Protein AF-A0A3M0WMS3-F1 (afdb_monomer_lite)

Sequence (86 aa):
MKVNNVPNTAYVKAPKVTPKDSPKPQQTKIEDKLQISSEAKHKLNDLNNKKINEIRANIAEGKYNSDEVIDKVAEKILADFDNDGD

pLDDT: mean 77.13, std 14.99, range [49.0, 95.12]

Structure (mmCIF, N/CA/C/O backbone):
data_AF-A0A3M0WMS3-F1
#
_entry.id   AF-A0A3M0WMS3-F1
#
loop_
_atom_site.group_PDB
_atom_site.id
_atom_site.type_symbol
_atom_site.label_atom_id
_atom_site.label_alt_id
_atom_site.label_comp_id
_atom_site.label_asym_id
_atom_site.label_entity_id
_atom_site.label_seq_id
_atom_site.pdbx_PDB_ins_code
_atom_site.Cartn_x
_atom_site.Cartn_y
_atom_site.Cartn_z
_atom_site.occupancy
_atom_site.B_iso_or_equiv
_atom_site.auth_seq_id
_atom_site.auth_comp_id
_atom_site.auth_asym_id
_atom_site.auth_atom_id
_atom_site.pdbx_PDB_model_num
ATOM 1 N N . MET A 1 1 ? 27.400 -55.470 -83.681 1.00 49.00 1 MET A N 1
ATOM 2 C CA . MET A 1 1 ? 27.086 -55.176 -82.264 1.00 49.00 1 MET A CA 1
ATOM 3 C C . MET A 1 1 ? 28.225 -55.691 -81.399 1.00 49.00 1 MET A C 1
ATOM 5 O O . MET A 1 1 ? 28.649 -56.816 -81.624 1.00 49.00 1 MET A O 1
ATOM 9 N N . LYS A 1 2 ? 28.752 -54.880 -80.475 1.00 50.12 2 LYS A N 1
ATOM 10 C CA . LYS A 1 2 ? 29.750 -55.309 -79.479 1.00 50.12 2 LYS A CA 1
ATOM 11 C C . LYS A 1 2 ? 29.050 -55.360 -78.120 1.00 50.12 2 LYS A C 1
ATOM 13 O O . LYS A 1 2 ? 28.472 -54.355 -77.719 1.00 50.12 2 LYS A O 1
ATOM 18 N N . VAL A 1 3 ? 29.051 -56.519 -77.466 1.00 59.62 3 VAL A N 1
ATOM 19 C CA . VAL A 1 3 ? 28.531 -56.690 -76.102 1.00 59.62 3 VAL A CA 1
ATOM 20 C C . VAL A 1 3 ? 29.713 -56.658 -75.139 1.00 59.62 3 VAL A C 1
ATOM 22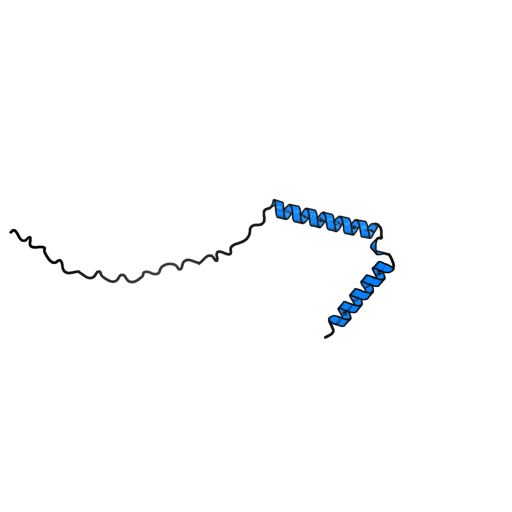 O O . VAL A 1 3 ? 30.656 -57.432 -75.287 1.00 59.62 3 VAL A O 1
ATOM 25 N N . ASN A 1 4 ? 29.698 -55.722 -74.192 1.00 66.31 4 ASN A N 1
ATOM 26 C CA . ASN A 1 4 ? 30.741 -55.622 -73.178 1.00 66.31 4 ASN A CA 1
ATOM 27 C C . ASN A 1 4 ? 30.369 -56.518 -71.991 1.00 66.31 4 ASN A C 1
ATOM 29 O O . ASN A 1 4 ? 29.306 -56.364 -71.393 1.00 66.31 4 ASN A O 1
ATOM 33 N N . ASN A 1 5 ? 31.258 -57.454 -71.664 1.00 62.31 5 ASN A N 1
ATOM 34 C CA . ASN A 1 5 ? 31.121 -58.389 -70.554 1.00 62.31 5 ASN A CA 1
ATOM 35 C C . ASN A 1 5 ? 31.455 -57.666 -69.237 1.00 62.31 5 ASN A C 1
ATOM 37 O O . ASN A 1 5 ? 32.617 -57.339 -68.995 1.00 62.31 5 ASN A O 1
ATOM 41 N N . VAL A 1 6 ? 30.457 -57.395 -68.392 1.00 67.50 6 VAL A N 1
ATOM 42 C CA . VAL A 1 6 ? 30.674 -56.789 -67.067 1.00 67.50 6 VAL A CA 1
ATOM 43 C C . VAL A 1 6 ? 30.883 -57.908 -66.036 1.00 67.50 6 VAL A C 1
ATOM 45 O O . VAL A 1 6 ? 30.033 -58.796 -65.945 1.00 67.50 6 VAL A O 1
ATOM 48 N N . PRO A 1 7 ? 31.984 -57.921 -65.261 1.00 62.91 7 PRO A N 1
ATOM 49 C CA . PRO A 1 7 ? 32.187 -58.927 -64.225 1.00 62.91 7 PRO A CA 1
ATOM 50 C C . PRO A 1 7 ? 31.254 -58.680 -63.031 1.00 62.91 7 PRO A C 1
ATOM 52 O O . PRO A 1 7 ? 31.219 -57.591 -62.462 1.00 62.91 7 PRO A O 1
ATOM 55 N N . ASN A 1 8 ? 30.507 -59.715 -62.640 1.00 61.59 8 ASN A N 1
ATOM 56 C CA . ASN A 1 8 ? 29.663 -59.719 -61.448 1.00 61.59 8 ASN A CA 1
ATOM 57 C C . ASN A 1 8 ? 30.544 -59.880 -60.198 1.00 61.59 8 ASN A C 1
ATOM 59 O O . ASN A 1 8 ? 31.017 -60.979 -59.903 1.00 61.59 8 ASN A O 1
ATOM 63 N N . THR A 1 9 ? 30.794 -58.794 -59.471 1.00 65.06 9 THR A N 1
ATOM 64 C CA . THR A 1 9 ? 31.486 -58.857 -58.180 1.00 65.06 9 THR A CA 1
ATOM 65 C C . THR A 1 9 ? 30.486 -59.237 -57.093 1.00 65.06 9 THR A C 1
ATOM 67 O O . THR A 1 9 ? 29.646 -58.430 -56.696 1.00 65.06 9 THR A O 1
ATOM 70 N N . ALA A 1 10 ? 30.576 -60.478 -56.615 1.00 61.31 10 ALA A N 1
ATOM 71 C CA . ALA A 1 10 ? 29.800 -60.971 -55.487 1.00 61.31 10 ALA A CA 1
ATOM 72 C C . ALA A 1 10 ? 30.013 -60.084 -54.244 1.00 61.31 10 ALA A C 1
ATOM 74 O O . ALA A 1 10 ? 31.145 -59.816 -53.842 1.00 61.31 10 ALA A O 1
ATOM 75 N N . TYR A 1 11 ? 28.916 -59.636 -53.629 1.00 59.84 11 TYR A N 1
ATOM 76 C CA . TYR A 1 11 ? 28.937 -58.864 -52.387 1.00 59.84 11 TYR A CA 1
ATOM 77 C C . TYR A 1 11 ? 29.552 -59.689 -51.246 1.00 59.84 11 TYR A C 1
ATOM 79 O O . TYR A 1 11 ? 28.939 -60.634 -50.748 1.00 59.84 11 TYR A O 1
ATOM 87 N N . VAL A 1 12 ? 30.743 -59.302 -50.787 1.00 63.09 12 VAL A N 1
ATOM 88 C CA . VAL A 1 12 ? 31.332 -59.820 -49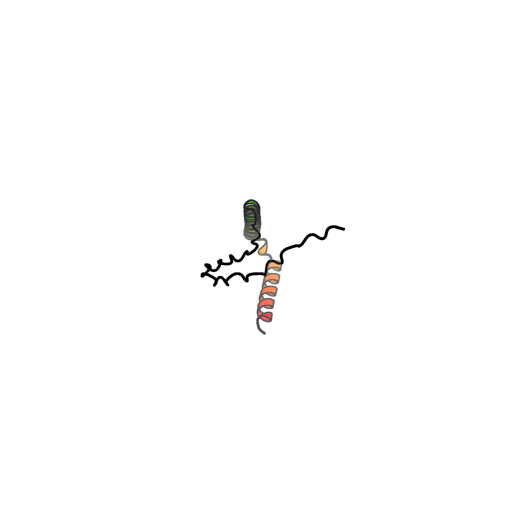.546 1.00 63.09 12 VAL A CA 1
ATOM 89 C C . VAL A 1 12 ? 30.729 -59.041 -48.375 1.00 63.09 12 VAL A C 1
ATOM 91 O O . VAL A 1 12 ? 30.874 -57.824 -48.278 1.00 63.09 12 VAL A O 1
ATOM 94 N N . LYS A 1 13 ? 30.010 -59.735 -47.487 1.00 61.31 13 LYS A N 1
ATOM 95 C CA . LYS A 1 13 ? 29.409 -59.152 -46.276 1.00 61.31 13 LYS A CA 1
ATOM 96 C C . LYS A 1 13 ? 30.521 -58.686 -45.325 1.00 61.31 13 LYS A C 1
ATOM 98 O O . LYS A 1 13 ? 31.362 -59.491 -44.935 1.00 61.31 13 LYS A O 1
ATOM 103 N N . ALA A 1 14 ? 30.508 -57.413 -44.933 1.00 64.19 14 ALA A N 1
ATOM 104 C CA . ALA A 1 14 ? 31.449 -56.872 -43.951 1.00 64.19 14 ALA A CA 1
ATOM 105 C C . ALA A 1 14 ? 31.265 -57.531 -42.562 1.00 64.19 14 ALA A C 1
ATOM 107 O O . ALA A 1 14 ? 30.127 -57.839 -42.181 1.00 64.19 14 ALA A O 1
ATOM 108 N N . PRO A 1 15 ? 32.346 -57.746 -41.787 1.00 58.75 15 PRO A N 1
ATOM 109 C CA . PRO A 1 15 ? 32.255 -58.312 -40.445 1.00 58.75 15 PRO A CA 1
ATOM 110 C C . PRO A 1 15 ? 31.554 -57.339 -39.485 1.00 58.75 15 PRO A C 1
ATOM 112 O O . PRO A 1 15 ? 31.818 -56.137 -39.485 1.00 58.75 15 PRO A O 1
ATOM 115 N N . LYS A 1 16 ? 30.646 -57.867 -38.654 1.00 59.94 16 LYS A N 1
ATOM 116 C CA . LYS A 1 16 ? 29.950 -57.107 -37.605 1.00 59.94 16 LYS A CA 1
ATOM 117 C C . LYS A 1 16 ? 30.967 -56.597 -36.580 1.00 59.94 16 LYS A C 1
ATOM 119 O O . LYS A 1 16 ? 31.548 -57.391 -35.848 1.00 59.94 16 LYS A O 1
ATOM 124 N N . VAL A 1 17 ? 31.134 -55.281 -36.498 1.00 61.94 17 VAL A N 1
ATOM 125 C CA . VAL A 1 17 ? 31.806 -54.629 -35.369 1.00 61.94 17 VAL A CA 1
ATOM 126 C C . VAL A 1 17 ? 30.898 -54.697 -34.139 1.00 61.94 17 VAL A C 1
ATOM 128 O O . VAL A 1 17 ? 29.750 -54.257 -34.171 1.00 61.94 17 VAL A O 1
ATOM 131 N N . THR A 1 18 ? 31.390 -55.292 -33.056 1.00 62.00 18 THR A N 1
ATOM 132 C CA . THR A 1 18 ? 30.751 -55.237 -31.735 1.00 62.00 18 THR A CA 1
ATOM 133 C C . THR A 1 18 ? 30.917 -53.829 -31.150 1.00 62.00 18 THR A C 1
ATOM 135 O O . THR A 1 18 ? 32.032 -53.301 -31.215 1.00 62.00 18 THR A O 1
ATOM 138 N N . PRO A 1 19 ? 29.874 -53.200 -30.575 1.00 51.75 19 PRO A N 1
ATOM 139 C CA . PRO A 1 19 ? 29.997 -51.859 -30.013 1.00 51.75 19 PRO A CA 1
ATOM 140 C C . PRO A 1 19 ? 30.944 -51.864 -28.812 1.00 51.75 19 PRO A C 1
ATOM 142 O O . PRO A 1 19 ? 30.709 -52.554 -27.824 1.00 51.75 19 PRO A O 1
ATOM 145 N N . LYS A 1 20 ? 32.022 -51.090 -28.919 1.00 53.19 20 LYS A N 1
ATOM 146 C CA . LYS A 1 20 ? 32.907 -50.729 -27.812 1.00 53.19 20 LYS A CA 1
ATOM 147 C C . LYS A 1 20 ? 32.154 -49.726 -26.933 1.00 53.19 20 LYS A C 1
ATOM 149 O O . LYS A 1 20 ? 31.579 -48.779 -27.476 1.00 53.19 20 LYS A O 1
ATOM 154 N N . ASP A 1 21 ? 32.144 -49.956 -25.621 1.00 56.16 21 ASP A N 1
ATOM 155 C CA . ASP A 1 21 ? 31.501 -49.111 -24.610 1.00 56.16 21 ASP A CA 1
ATOM 156 C C . ASP A 1 21 ? 31.730 -47.623 -24.890 1.00 56.16 21 ASP A C 1
ATOM 158 O O . ASP A 1 21 ? 32.832 -47.092 -24.744 1.00 56.16 21 ASP A O 1
ATOM 162 N N . SER A 1 22 ? 30.673 -46.953 -25.341 1.00 59.31 22 SER A N 1
ATOM 163 C CA . SER A 1 22 ? 30.665 -45.503 -25.477 1.00 59.31 22 SER A CA 1
ATOM 164 C C . SER A 1 22 ? 30.332 -44.911 -24.108 1.00 59.31 22 SER A C 1
ATOM 166 O O . SER A 1 22 ? 29.343 -45.340 -23.506 1.00 59.31 22 SER A O 1
ATOM 168 N N . PRO A 1 23 ? 31.098 -43.933 -23.590 1.00 56.53 23 PRO A N 1
ATOM 169 C CA . PRO A 1 23 ? 30.683 -43.218 -22.396 1.00 56.53 23 PRO A CA 1
ATOM 170 C C . PRO A 1 23 ? 29.343 -42.546 -22.698 1.00 56.53 23 PRO A C 1
ATOM 172 O O . PRO A 1 23 ? 29.206 -41.782 -23.653 1.00 56.53 23 PRO A O 1
ATOM 175 N N . LYS A 1 24 ? 28.334 -42.902 -21.902 1.00 61.25 24 LYS A N 1
ATOM 176 C CA . LYS A 1 24 ? 26.975 -42.366 -21.965 1.00 61.25 24 LYS A CA 1
ATOM 177 C C . LYS A 1 24 ? 27.074 -40.832 -21.981 1.00 61.25 24 LYS A C 1
ATOM 179 O O . LYS A 1 24 ? 27.594 -40.285 -21.006 1.00 61.25 24 LYS A O 1
ATOM 184 N N . PRO A 1 25 ? 26.623 -40.119 -23.031 1.00 57.12 25 PRO A N 1
ATOM 185 C CA . PRO A 1 25 ? 26.575 -38.669 -22.965 1.00 57.12 25 PRO A CA 1
ATOM 186 C C . PRO A 1 25 ? 25.634 -38.314 -21.815 1.00 57.12 25 PRO A C 1
ATOM 188 O O . PRO A 1 25 ? 24.466 -38.711 -21.811 1.00 57.12 25 PRO A O 1
ATOM 191 N N . GLN A 1 26 ? 26.161 -37.632 -20.798 1.00 62.03 26 GLN A N 1
ATOM 192 C CA . GLN A 1 26 ? 25.330 -36.989 -19.792 1.00 62.03 26 GLN A CA 1
ATOM 193 C C . GLN A 1 26 ? 24.472 -35.986 -20.553 1.00 62.03 26 GLN A C 1
ATOM 195 O O . GLN A 1 26 ? 24.964 -34.962 -21.018 1.00 62.03 26 GLN A O 1
ATOM 200 N N . GLN A 1 27 ? 23.203 -36.334 -20.755 1.00 60.06 27 GLN A N 1
ATOM 201 C CA . GLN A 1 27 ? 22.205 -35.413 -21.263 1.00 60.06 27 GLN A CA 1
ATOM 202 C C . GLN A 1 27 ? 22.126 -34.267 -20.258 1.00 60.06 27 GLN A C 1
ATOM 204 O O . GLN A 1 27 ? 21.529 -34.401 -19.188 1.00 60.06 27 GLN A O 1
ATOM 209 N N . THR A 1 28 ? 22.776 -33.151 -20.570 1.00 62.56 28 THR A N 1
ATOM 210 C CA . THR A 1 28 ? 22.486 -31.887 -19.915 1.00 62.56 28 THR A CA 1
ATOM 211 C C . THR A 1 28 ? 21.016 -31.614 -20.191 1.00 62.56 28 THR A C 1
ATOM 213 O O . THR A 1 28 ? 20.610 -31.449 -21.339 1.00 62.56 28 THR A O 1
ATOM 216 N N . LYS A 1 29 ? 20.181 -31.641 -19.146 1.00 61.53 29 LYS A N 1
ATOM 217 C CA . LYS A 1 29 ? 18.838 -31.069 -19.225 1.00 61.53 29 LYS A CA 1
ATOM 218 C C . LYS A 1 29 ? 19.019 -29.632 -19.710 1.00 61.53 29 LYS A C 1
ATOM 220 O O . LYS A 1 29 ? 19.506 -28.789 -18.960 1.00 61.53 29 LYS A O 1
ATOM 225 N N . ILE A 1 30 ? 18.684 -29.375 -20.970 1.00 64.69 30 ILE A N 1
ATOM 226 C CA . ILE A 1 30 ? 18.544 -28.020 -21.486 1.00 64.69 30 ILE A CA 1
ATOM 227 C C . ILE A 1 30 ? 17.231 -27.523 -20.887 1.00 64.69 30 ILE A C 1
ATOM 229 O O . ILE A 1 30 ? 16.155 -27.698 -21.446 1.00 64.69 30 ILE A O 1
ATOM 233 N N . GLU A 1 31 ? 17.306 -27.038 -19.653 1.00 64.50 31 GLU A N 1
ATOM 234 C CA . GLU A 1 31 ? 16.261 -26.188 -19.107 1.00 64.50 31 GLU A CA 1
ATOM 235 C C . GLU A 1 31 ? 16.409 -24.850 -19.824 1.00 64.50 31 GLU A C 1
ATOM 237 O O . GLU A 1 31 ? 17.404 -24.150 -19.621 1.00 64.50 31 GLU A O 1
ATOM 242 N N . ASP A 1 32 ? 15.449 -24.512 -20.683 1.00 68.25 32 ASP A N 1
ATOM 243 C CA . ASP A 1 32 ? 15.348 -23.179 -21.270 1.00 68.25 32 ASP A CA 1
ATOM 244 C C . ASP A 1 32 ? 15.099 -22.174 -20.139 1.00 68.25 32 ASP A C 1
ATOM 246 O O . ASP A 1 32 ? 13.973 -21.931 -19.703 1.00 68.25 32 ASP A O 1
ATOM 250 N N . LYS A 1 33 ? 16.183 -21.622 -19.588 1.00 74.56 33 LYS A N 1
ATOM 251 C CA . LYS A 1 33 ? 16.118 -20.618 -18.525 1.00 74.56 33 LYS A CA 1
ATOM 252 C C . LYS A 1 33 ? 15.943 -19.251 -19.162 1.00 74.56 33 LYS A C 1
ATOM 254 O O . LYS A 1 33 ? 16.861 -18.733 -19.795 1.00 74.56 33 LYS A O 1
ATOM 259 N N . LEU A 1 34 ? 14.785 -18.635 -18.934 1.00 76.56 34 LEU A N 1
ATOM 260 C CA . LEU A 1 34 ? 14.589 -17.214 -19.205 1.00 76.56 34 LEU A CA 1
ATOM 261 C C . LEU A 1 34 ? 15.565 -16.406 -18.337 1.00 76.56 34 LEU A C 1
ATOM 263 O O . LEU A 1 34 ? 15.455 -16.377 -17.109 1.00 76.56 34 LEU A O 1
ATOM 267 N N . GLN A 1 35 ? 16.546 -15.760 -18.968 1.00 76.44 35 GLN A N 1
ATOM 268 C CA . GLN A 1 35 ? 17.479 -14.875 -18.278 1.00 76.44 35 GLN A CA 1
ATOM 269 C C . GLN A 1 35 ? 16.888 -13.467 -18.185 1.00 76.44 35 GLN A C 1
ATOM 271 O O . GLN A 1 35 ? 16.765 -12.755 -19.177 1.00 76.44 35 GLN A O 1
ATOM 276 N N . ILE A 1 36 ? 16.528 -13.056 -16.969 1.00 81.19 36 ILE A N 1
ATOM 277 C CA . ILE A 1 36 ? 16.128 -11.675 -16.680 1.00 81.19 36 ILE A CA 1
ATOM 278 C C . ILE A 1 36 ? 17.391 -10.811 -16.655 1.00 81.19 36 ILE A C 1
ATOM 280 O O . ILE A 1 36 ? 18.334 -11.131 -15.920 1.00 81.19 36 ILE A O 1
ATOM 284 N N . SER A 1 37 ? 17.397 -9.713 -17.419 1.00 86.25 37 SER A N 1
ATOM 285 C CA . SER A 1 37 ? 18.526 -8.778 -17.450 1.00 86.25 37 SER A CA 1
ATOM 286 C C . SER A 1 37 ? 18.820 -8.201 -16.060 1.00 86.25 37 SER A C 1
ATOM 288 O O . SER A 1 37 ? 17.927 -8.030 -15.223 1.00 86.25 37 SER A O 1
ATOM 290 N N . SER A 1 38 ? 20.090 -7.891 -15.798 1.00 83.75 38 SER A N 1
ATOM 291 C CA . SER A 1 38 ? 20.525 -7.243 -14.553 1.00 83.75 38 SER A CA 1
ATOM 292 C C . SER A 1 38 ? 19.782 -5.926 -14.310 1.00 83.75 38 SER A C 1
ATOM 294 O O . SER A 1 38 ? 19.331 -5.669 -13.195 1.00 83.75 38 SER A O 1
ATOM 296 N N . GLU A 1 39 ? 19.570 -5.140 -15.365 1.00 82.25 39 GLU A N 1
ATOM 297 C CA . GLU A 1 39 ? 18.804 -3.893 -15.320 1.00 82.25 39 GLU A CA 1
ATOM 298 C C . GLU A 1 39 ? 17.344 -4.105 -14.904 1.00 82.25 39 GLU A C 1
ATOM 300 O O . GLU A 1 39 ? 16.812 -3.338 -14.103 1.00 82.25 39 GLU A O 1
ATOM 305 N N . ALA A 1 40 ? 16.685 -5.151 -15.414 1.00 80.94 40 ALA A N 1
ATOM 306 C CA . ALA A 1 40 ? 15.299 -5.446 -15.059 1.00 80.94 40 ALA A CA 1
ATOM 307 C C . ALA A 1 40 ? 15.168 -5.853 -13.583 1.00 80.94 40 ALA A C 1
ATOM 309 O O . ALA A 1 40 ? 14.242 -5.409 -12.903 1.00 80.94 40 ALA A O 1
ATOM 310 N N . LYS A 1 41 ? 16.127 -6.629 -13.060 1.00 83.44 41 LYS A N 1
ATOM 311 C CA . LYS A 1 41 ? 16.184 -6.963 -11.626 1.00 83.44 41 LYS A CA 1
ATOM 312 C C . LYS A 1 41 ? 16.383 -5.717 -10.763 1.00 83.44 41 LYS A C 1
ATOM 314 O O . LYS A 1 41 ? 15.722 -5.577 -9.739 1.00 83.44 41 LYS A O 1
ATOM 319 N N . HIS A 1 42 ? 17.254 -4.803 -11.190 1.00 83.81 42 HIS A N 1
ATOM 320 C CA . HIS A 1 42 ? 17.491 -3.553 -10.471 1.00 83.81 42 HIS A CA 1
ATOM 321 C C . HIS A 1 42 ? 16.235 -2.676 -10.432 1.00 83.81 42 HIS A C 1
ATOM 323 O O . HIS A 1 42 ? 15.811 -2.258 -9.359 1.00 83.81 42 HIS A O 1
ATOM 329 N N . LYS A 1 43 ? 15.569 -2.484 -11.578 1.00 87.38 43 LYS A N 1
ATOM 330 C CA . LYS A 1 43 ? 14.317 -1.713 -11.652 1.00 87.38 43 LYS A CA 1
ATOM 331 C C . LYS A 1 43 ? 13.217 -2.299 -10.768 1.00 87.38 43 LYS A C 1
ATOM 333 O O . LYS A 1 43 ? 12.472 -1.547 -10.149 1.00 87.38 43 LYS A O 1
ATOM 338 N N . LEU A 1 44 ? 13.116 -3.627 -10.683 1.00 84.44 44 LEU A N 1
ATOM 339 C CA . LEU A 1 44 ? 12.168 -4.279 -9.778 1.00 84.44 44 LEU A CA 1
ATOM 340 C C . LEU A 1 44 ? 12.467 -3.940 -8.310 1.00 84.44 44 LEU A C 1
ATOM 342 O O . LEU A 1 44 ? 11.549 -3.616 -7.558 1.00 84.44 44 LEU A O 1
ATOM 346 N N . ASN A 1 45 ? 13.741 -3.965 -7.915 1.00 85.69 45 ASN A N 1
ATOM 347 C CA . ASN A 1 45 ? 14.150 -3.589 -6.563 1.00 85.69 45 ASN A CA 1
ATOM 348 C C . ASN A 1 45 ? 13.847 -2.115 -6.266 1.00 85.69 45 ASN A C 1
ATOM 350 O O . ASN A 1 45 ? 13.319 -1.811 -5.198 1.00 85.69 45 ASN A O 1
ATOM 354 N N . ASP A 1 46 ? 14.099 -1.214 -7.216 1.00 87.06 46 ASP A N 1
ATOM 355 C CA . ASP A 1 46 ? 13.793 0.212 -7.061 1.00 87.06 46 ASP A CA 1
ATOM 356 C C . ASP A 1 46 ? 12.289 0.458 -6.891 1.00 87.06 46 ASP A C 1
ATOM 358 O O . ASP A 1 46 ? 11.872 1.228 -6.024 1.00 87.06 46 ASP A O 1
ATOM 362 N N . LEU A 1 47 ? 11.457 -0.234 -7.676 1.00 85.88 47 LEU A N 1
ATOM 363 C CA . LEU A 1 47 ? 9.999 -0.157 -7.563 1.00 85.88 47 LEU A CA 1
ATOM 364 C C . LEU A 1 47 ? 9.503 -0.684 -6.213 1.00 85.88 47 LEU A C 1
ATOM 366 O O . LEU A 1 47 ? 8.630 -0.068 -5.598 1.00 85.88 47 LEU A O 1
ATOM 370 N N . ASN A 1 48 ? 10.071 -1.792 -5.736 1.00 86.56 48 ASN A N 1
ATOM 371 C CA . ASN A 1 48 ? 9.741 -2.344 -4.425 1.00 86.56 48 ASN A CA 1
ATOM 372 C C . ASN A 1 48 ? 10.139 -1.377 -3.305 1.00 86.56 48 ASN A C 1
ATOM 374 O O . ASN A 1 48 ? 9.329 -1.091 -2.425 1.00 86.56 48 ASN A O 1
ATOM 378 N N . ASN A 1 49 ? 11.339 -0.801 -3.380 1.00 89.81 49 ASN A N 1
ATOM 379 C CA . ASN A 1 49 ? 11.811 0.194 -2.420 1.00 89.81 49 ASN A CA 1
ATOM 380 C C . ASN A 1 49 ? 10.927 1.445 -2.419 1.00 89.81 49 ASN A C 1
ATOM 382 O O . ASN A 1 49 ? 10.590 1.957 -1.351 1.00 89.81 49 ASN A O 1
ATOM 386 N N . LYS A 1 50 ? 10.492 1.910 -3.597 1.00 91.56 50 LYS A N 1
ATOM 387 C CA . LYS A 1 50 ? 9.578 3.050 -3.716 1.00 91.56 50 LYS A CA 1
ATOM 388 C C . LYS A 1 50 ? 8.244 2.772 -3.020 1.00 91.56 50 LYS A C 1
ATOM 390 O O . LYS A 1 50 ? 7.835 3.562 -2.175 1.00 91.56 50 LYS A O 1
ATOM 395 N N . LYS A 1 51 ? 7.614 1.627 -3.306 1.00 91.00 51 LYS A N 1
ATOM 396 C CA . LYS A 1 51 ? 6.350 1.229 -2.661 1.00 91.00 51 LYS A CA 1
ATOM 397 C C . LYS A 1 51 ? 6.489 1.099 -1.146 1.00 91.00 51 LYS A C 1
ATOM 399 O O . LYS A 1 51 ? 5.631 1.570 -0.408 1.00 91.00 51 LYS A O 1
ATOM 404 N N . ILE A 1 52 ? 7.575 0.491 -0.671 1.00 92.88 52 ILE A N 1
ATOM 405 C CA . ILE A 1 52 ? 7.835 0.353 0.767 1.00 92.88 52 ILE A CA 1
ATOM 406 C C . ILE A 1 52 ? 7.979 1.731 1.422 1.00 92.88 52 ILE A C 1
ATOM 408 O O . ILE A 1 52 ? 7.430 1.957 2.498 1.00 92.88 52 ILE A O 1
ATOM 412 N N . ASN A 1 53 ? 8.683 2.661 0.778 1.00 93.06 53 ASN A N 1
ATOM 413 C CA . ASN A 1 53 ? 8.844 4.016 1.299 1.00 93.06 53 ASN A CA 1
ATOM 414 C C . ASN A 1 53 ? 7.516 4.785 1.331 1.00 93.06 53 ASN A C 1
ATOM 416 O O . ASN A 1 53 ? 7.246 5.466 2.316 1.00 93.06 53 ASN A O 1
ATOM 420 N N . GLU A 1 54 ? 6.664 4.631 0.315 1.00 93.44 54 GLU A N 1
ATOM 421 C CA . GLU A 1 54 ? 5.312 5.209 0.302 1.00 93.44 54 GLU A CA 1
ATOM 422 C C . GLU A 1 54 ? 4.450 4.662 1.449 1.00 93.44 54 GLU A C 1
ATOM 424 O O . GLU A 1 54 ? 3.813 5.431 2.165 1.00 93.44 54 GLU A O 1
ATOM 429 N N . ILE A 1 55 ? 4.476 3.346 1.682 1.00 90.81 55 ILE A N 1
ATOM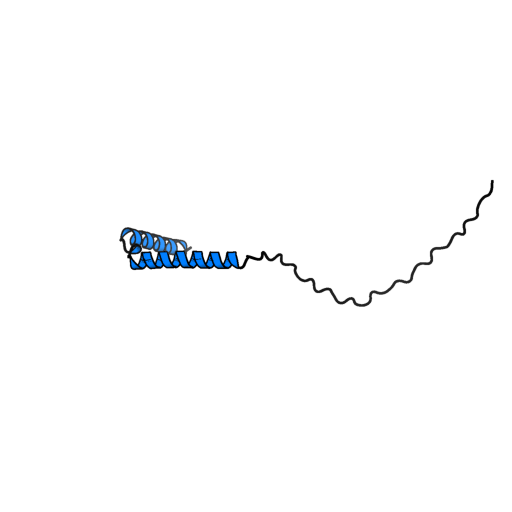 430 C CA . ILE A 1 55 ? 3.753 2.725 2.802 1.00 90.81 55 ILE A CA 1
ATOM 431 C C . ILE A 1 55 ? 4.272 3.262 4.139 1.00 90.81 55 ILE A C 1
ATOM 433 O O . ILE A 1 55 ? 3.477 3.651 4.992 1.00 90.81 55 ILE A O 1
ATOM 437 N N . ARG A 1 56 ? 5.597 3.338 4.319 1.00 92.00 56 ARG A N 1
ATOM 438 C CA . ARG A 1 56 ? 6.208 3.898 5.536 1.00 92.00 56 ARG A CA 1
ATOM 439 C C . ARG A 1 56 ? 5.777 5.343 5.778 1.00 92.00 56 ARG A C 1
ATOM 441 O O . ARG A 1 56 ? 5.461 5.683 6.914 1.00 92.00 56 ARG A O 1
ATOM 448 N N . ALA A 1 57 ? 5.737 6.166 4.731 1.00 94.50 57 ALA A N 1
ATOM 449 C CA . ALA A 1 57 ? 5.265 7.543 4.826 1.00 94.50 57 ALA A CA 1
ATOM 450 C C . ALA A 1 57 ? 3.787 7.598 5.238 1.00 94.50 57 ALA A C 1
ATOM 452 O O . ALA A 1 57 ? 3.441 8.292 6.187 1.00 94.50 57 ALA A O 1
ATOM 453 N N . ASN A 1 58 ? 2.930 6.792 4.607 1.00 92.69 58 ASN A N 1
ATOM 454 C CA . ASN A 1 58 ? 1.507 6.732 4.944 1.00 92.69 58 ASN A CA 1
ATOM 455 C C . ASN A 1 58 ? 1.255 6.268 6.394 1.00 92.69 58 ASN A C 1
ATOM 457 O O . ASN A 1 58 ? 0.338 6.773 7.038 1.00 92.69 58 ASN A O 1
ATOM 461 N N . ILE A 1 59 ? 2.071 5.342 6.918 1.00 91.12 59 ILE A N 1
ATOM 462 C CA . ILE A 1 59 ? 2.032 4.931 8.332 1.00 91.12 59 ILE A CA 1
ATOM 463 C C . ILE A 1 59 ? 2.433 6.099 9.238 1.00 91.12 59 ILE A C 1
ATOM 465 O O . ILE A 1 59 ? 1.729 6.386 10.203 1.00 91.12 59 ILE A O 1
ATOM 469 N N . ALA A 1 60 ? 3.539 6.784 8.929 1.00 91.38 60 ALA A N 1
ATOM 470 C CA . ALA A 1 60 ? 4.024 7.912 9.726 1.00 91.38 60 ALA A CA 1
ATOM 471 C C . ALA A 1 60 ? 3.033 9.089 9.749 1.00 91.38 60 ALA A C 1
ATOM 473 O O . ALA A 1 60 ? 2.877 9.747 10.772 1.00 91.38 60 ALA A O 1
ATOM 474 N N . GLU A 1 61 ? 2.331 9.320 8.640 1.00 93.56 61 GLU A N 1
ATOM 475 C CA . GLU A 1 61 ? 1.257 10.312 8.518 1.00 93.56 61 GLU A CA 1
ATOM 476 C C . GLU A 1 61 ? -0.054 9.871 9.193 1.00 93.56 61 GLU A C 1
ATOM 478 O O . GLU A 1 61 ? -1.011 10.642 9.235 1.00 93.56 61 GLU A O 1
ATOM 483 N N . GLY A 1 62 ? -0.132 8.638 9.706 1.00 91.31 62 GLY A N 1
ATOM 484 C CA . GLY A 1 62 ? -1.328 8.112 10.361 1.00 91.31 62 GLY A CA 1
ATOM 485 C C . GLY A 1 62 ? -2.507 7.884 9.414 1.00 91.31 62 GLY A C 1
ATOM 486 O O . GLY A 1 62 ? -3.642 7.792 9.874 1.00 91.31 62 GLY A O 1
ATOM 487 N N . LYS A 1 63 ? -2.273 7.762 8.098 1.00 88.81 63 LYS A N 1
ATOM 488 C CA . LYS A 1 63 ? -3.346 7.587 7.095 1.00 88.81 63 LYS A CA 1
ATOM 489 C C . LYS A 1 63 ? -4.191 6.328 7.297 1.00 88.81 63 LYS A C 1
ATOM 491 O O . LYS A 1 63 ? -5.293 6.253 6.768 1.00 88.81 63 LYS A O 1
ATOM 496 N N . TYR A 1 64 ? -3.675 5.345 8.030 1.00 89.19 64 TYR A N 1
ATOM 497 C CA . TYR A 1 64 ? -4.373 4.097 8.341 1.00 89.19 64 TYR A CA 1
ATOM 498 C C . TYR A 1 64 ? -5.090 4.122 9.698 1.00 89.19 64 TYR A C 1
ATOM 500 O O . TYR A 1 64 ? -5.700 3.127 10.070 1.00 89.19 64 TYR A O 1
ATOM 508 N N . ASN A 1 65 ? -5.024 5.237 10.432 1.00 92.69 65 ASN A N 1
ATOM 509 C CA . ASN A 1 65 ? -5.587 5.352 11.778 1.00 92.69 65 ASN A CA 1
ATOM 510 C C . ASN A 1 65 ? -7.044 5.837 11.785 1.00 92.69 65 ASN A C 1
ATOM 512 O O . ASN A 1 65 ? -7.570 6.121 12.855 1.00 92.69 65 ASN A O 1
ATOM 516 N N . SER A 1 66 ? -7.683 6.012 10.624 1.00 93.12 66 SER A N 1
ATOM 517 C CA . SER A 1 66 ? -9.097 6.377 10.592 1.00 93.12 66 SER A CA 1
ATOM 518 C C . SER A 1 66 ? -9.969 5.182 10.964 1.00 93.12 66 SER A C 1
ATOM 520 O O . SER A 1 66 ? -9.715 4.061 10.516 1.00 93.12 66 SER A O 1
ATOM 522 N N . ASP A 1 67 ? -11.030 5.446 11.725 1.00 92.75 67 ASP A N 1
ATOM 523 C CA . ASP A 1 67 ? -11.964 4.415 12.194 1.00 92.75 67 ASP A CA 1
ATOM 524 C C . ASP A 1 67 ? -12.516 3.577 11.028 1.00 92.75 67 ASP A C 1
ATOM 526 O O . ASP A 1 67 ? -12.494 2.355 11.077 1.00 92.75 67 ASP A O 1
ATOM 530 N N . GLU A 1 68 ? -12.854 4.213 9.898 1.00 92.56 68 GLU A N 1
ATOM 531 C CA . GLU A 1 68 ? -13.339 3.517 8.696 1.00 92.56 68 GLU A CA 1
ATOM 532 C C . GLU A 1 68 ? -12.342 2.475 8.148 1.00 92.56 68 GLU A C 1
ATOM 534 O O . GLU A 1 68 ? -12.737 1.418 7.653 1.00 92.56 68 GLU A O 1
ATOM 539 N N . VAL A 1 69 ? -11.038 2.773 8.190 1.00 92.56 69 VAL A N 1
ATOM 540 C CA . VAL A 1 69 ? -10.003 1.846 7.707 1.00 92.56 69 VAL A CA 1
ATOM 541 C C . VAL A 1 69 ? -9.826 0.702 8.698 1.00 92.56 69 VAL A C 1
ATOM 543 O O . VAL A 1 69 ? -9.699 -0.446 8.274 1.00 92.56 69 VAL A O 1
ATOM 546 N N . ILE A 1 70 ? -9.848 1.007 9.994 1.00 93.25 70 ILE A N 1
ATOM 547 C CA . ILE A 1 70 ? -9.732 0.021 11.070 1.00 93.25 70 ILE A CA 1
ATOM 548 C C . ILE A 1 70 ? -10.900 -0.967 11.007 1.00 93.25 70 ILE A C 1
ATOM 550 O O . ILE A 1 70 ? -10.663 -2.175 10.987 1.00 93.25 70 ILE A O 1
ATOM 554 N N . ASP A 1 71 ? -12.128 -0.467 10.876 1.00 95.12 71 ASP A N 1
ATOM 555 C CA . ASP A 1 71 ? -13.342 -1.283 10.808 1.00 95.12 71 ASP A CA 1
ATOM 556 C C . ASP A 1 71 ? -13.314 -2.222 9.596 1.00 95.12 71 ASP A C 1
ATOM 558 O O . ASP A 1 71 ? -13.492 -3.431 9.736 1.00 95.12 71 ASP A O 1
ATOM 562 N N . LYS A 1 72 ? -12.967 -1.707 8.408 1.00 94.81 72 LYS A N 1
ATOM 563 C CA . LYS A 1 72 ? -12.840 -2.529 7.188 1.00 94.81 72 LYS A CA 1
ATOM 564 C C . LYS A 1 72 ? -11.773 -3.614 7.303 1.00 94.81 72 LYS A C 1
ATOM 566 O O . LYS A 1 72 ? -11.916 -4.691 6.721 1.00 94.81 72 LYS A O 1
ATOM 571 N N . VAL A 1 73 ? -10.666 -3.323 7.985 1.00 94.06 73 VAL A N 1
ATOM 572 C CA . VAL A 1 73 ? -9.610 -4.314 8.219 1.00 94.06 73 VAL A CA 1
ATOM 573 C C . VAL A 1 73 ? -10.090 -5.369 9.213 1.00 94.06 73 VAL A C 1
ATOM 575 O O . VAL A 1 73 ? -9.890 -6.555 8.958 1.00 94.06 73 VAL A O 1
ATOM 578 N N . ALA A 1 74 ? -10.762 -4.965 10.292 1.00 92.81 74 ALA A N 1
ATOM 579 C CA . ALA A 1 74 ? -11.326 -5.882 11.276 1.00 92.81 74 ALA A CA 1
ATOM 580 C C . ALA A 1 74 ? -12.365 -6.828 10.651 1.00 92.81 74 ALA A C 1
ATOM 582 O O . ALA A 1 74 ? -12.285 -8.037 10.861 1.00 92.81 74 ALA A O 1
ATOM 583 N N . GLU A 1 75 ? -13.275 -6.305 9.824 1.00 94.62 75 GLU A N 1
ATOM 584 C CA . GLU A 1 75 ? -14.266 -7.103 9.088 1.00 94.62 75 GLU A CA 1
ATOM 585 C C . GLU A 1 75 ? -13.614 -8.161 8.193 1.00 94.62 75 GLU A C 1
ATOM 587 O O . GLU A 1 75 ? -14.028 -9.319 8.199 1.00 94.62 75 GLU A O 1
ATOM 592 N N . LYS A 1 76 ? -12.569 -7.791 7.441 1.00 94.38 76 LYS A N 1
ATOM 593 C CA . LYS A 1 76 ? -11.851 -8.746 6.586 1.00 94.38 76 LYS A CA 1
ATOM 594 C C . LYS A 1 76 ? -11.144 -9.832 7.382 1.00 94.38 76 LYS A C 1
ATOM 596 O O . LYS A 1 76 ? -11.209 -10.990 6.996 1.00 94.38 76 LYS A O 1
ATOM 601 N N . ILE A 1 77 ? -10.486 -9.460 8.478 1.00 92.94 77 ILE A N 1
ATOM 602 C CA . ILE A 1 77 ? -9.795 -10.423 9.340 1.00 92.94 77 ILE A CA 1
ATOM 603 C C . ILE A 1 77 ? -10.797 -11.434 9.905 1.00 92.94 77 ILE A C 1
ATOM 605 O O . ILE A 1 77 ? -10.527 -12.630 9.882 1.00 92.94 77 ILE A O 1
ATOM 609 N N . LEU A 1 78 ? -11.956 -10.966 10.378 1.00 92.69 78 LEU A N 1
ATOM 610 C CA . LEU A 1 78 ? -13.023 -11.842 10.863 1.00 92.69 78 LEU A CA 1
ATOM 611 C C . LEU A 1 78 ? -13.527 -12.783 9.761 1.00 92.69 78 LEU A C 1
ATOM 613 O O . LEU A 1 78 ? -13.619 -13.984 9.991 1.00 92.69 78 LEU A O 1
ATOM 617 N N . ALA A 1 79 ? -13.769 -12.260 8.557 1.00 93.06 79 ALA A N 1
ATOM 618 C CA . ALA A 1 79 ? -14.206 -13.071 7.425 1.00 93.06 79 ALA A CA 1
ATOM 619 C C . ALA A 1 79 ? -13.185 -14.156 7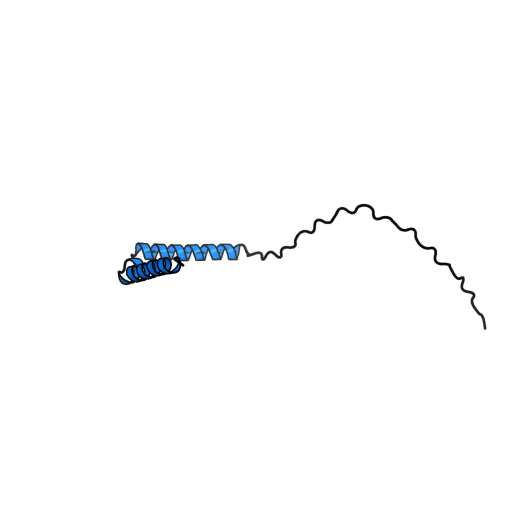.040 1.00 93.06 79 ALA A C 1
ATOM 621 O O . ALA A 1 79 ? -13.585 -15.267 6.705 1.00 93.06 79 ALA A O 1
ATOM 622 N N . ASP A 1 80 ? -11.885 -13.865 7.085 1.00 89.81 80 ASP A N 1
ATOM 623 C CA . ASP A 1 80 ? -10.849 -14.861 6.787 1.00 89.81 80 ASP A CA 1
ATOM 624 C C . ASP A 1 80 ? -10.861 -15.997 7.833 1.00 89.81 80 ASP A C 1
ATOM 626 O O . ASP A 1 80 ? -10.820 -17.170 7.466 1.00 89.81 80 ASP A O 1
ATOM 630 N N . PHE A 1 81 ? -11.029 -15.676 9.123 1.00 87.50 81 PHE A N 1
ATOM 631 C CA . PHE A 1 81 ? -11.148 -16.691 10.180 1.00 87.50 81 PHE A CA 1
ATOM 632 C C . PHE A 1 81 ? -12.398 -17.567 10.056 1.00 87.50 81 PHE A C 1
ATOM 634 O O . PHE A 1 81 ? -12.335 -18.755 10.368 1.00 87.50 81 PHE A O 1
ATOM 641 N N . ASP A 1 82 ? -13.516 -17.001 9.602 1.00 83.06 82 ASP A N 1
ATOM 642 C CA . ASP A 1 82 ? -14.755 -17.755 9.400 1.00 83.06 82 ASP A CA 1
ATOM 643 C C . ASP A 1 82 ? -14.684 -18.677 8.167 1.00 83.06 82 ASP A C 1
ATOM 645 O O . ASP A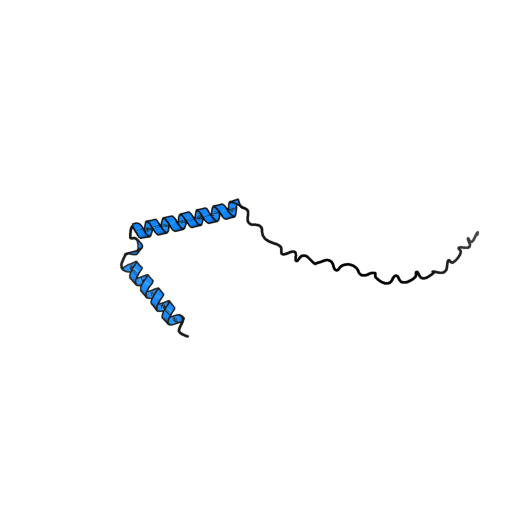 1 82 ? -15.353 -19.709 8.135 1.00 83.06 82 ASP A O 1
ATOM 649 N N . ASN A 1 83 ? -13.870 -18.335 7.159 1.00 70.38 83 ASN A N 1
ATOM 650 C CA . ASN A 1 83 ? -13.720 -19.121 5.927 1.00 70.38 83 ASN A CA 1
ATOM 651 C C . ASN A 1 83 ? -12.636 -20.212 6.006 1.00 70.38 83 ASN A C 1
ATOM 653 O O . ASN A 1 83 ? -12.717 -21.181 5.257 1.00 70.38 83 ASN A O 1
ATOM 657 N N . ASP A 1 84 ? -11.651 -20.091 6.901 1.00 61.91 84 ASP A N 1
ATOM 658 C CA . ASP A 1 84 ? -10.608 -21.113 7.127 1.00 61.91 84 ASP A CA 1
ATOM 659 C C . ASP A 1 84 ? -11.044 -22.217 8.125 1.00 61.91 84 ASP A C 1
ATOM 661 O O . ASP A 1 84 ? -10.243 -23.072 8.516 1.00 61.91 84 ASP A O 1
ATOM 665 N N . GLY A 1 85 ? -12.307 -22.189 8.568 1.00 60.25 85 GLY A N 1
ATOM 666 C CA . GLY A 1 85 ? -12.892 -23.105 9.553 1.00 60.25 85 GLY A CA 1
ATOM 667 C C . GLY A 1 85 ? -13.662 -24.315 9.000 1.00 60.25 85 GLY A C 1
ATOM 668 O O . GLY A 1 85 ? -14.273 -25.015 9.809 1.00 60.25 85 GLY A O 1
ATOM 669 N N . ASP A 1 86 ? -13.647 -24.560 7.683 1.00 49.88 86 ASP A N 1
ATOM 670 C CA . ASP A 1 86 ? -14.323 -25.696 7.013 1.00 49.88 86 ASP A CA 1
ATO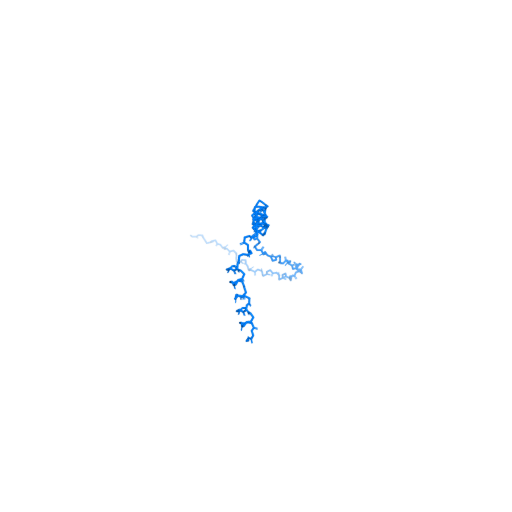M 671 C C . ASP A 1 86 ? -13.319 -26.679 6.371 1.00 49.88 86 ASP A C 1
ATOM 673 O O . ASP A 1 86 ? -12.460 -26.236 5.570 1.00 49.88 86 ASP A O 1
#

Radius of gyration: 38.68 Å; chains: 1; bounding box: 48×71×94 Å

Foldseek 3Di:
DDDDDDDDDDDDDDDDDDDDDDPDPPPDPPPVDDDDDPVNVVVVVVVVVVVVVVVVVCVVVCVCVDPVNVVVVVVVVVVVVVVVPD

Secondary structure (DSSP, 8-state):
-----------PPPP-PPPP-PPPP------------HHHHHHHHHHHHHHHHHHHHHHHTTTT-SHHHHHHHHHHHHHHHHHTT-